Protein AF-X0SFK8-F1 (afdb_monomer)

Secondary structure (DSSP, 8-state):
-PPPPHHHHHHHHHHTT-SPEEHHHHHHTS-GGG--HHHHHHHHHHHHHHHGGGTEEEEEEEETTEEEEEEEE-TT--

Foldseek 3Di:
DDDDDPLRVQLCVVQVVQDWAFPVVSLVSDDPVQNDPVSVVVNLVVVQVVCVLVQKHWDWDQDPNTTTIHIDGHDPND

Organism: NCBI:txid412755

Sequence (78 aa):
MPEYTQTQKAILKVLEDGYAHKRKELMDVLSDDLSSLSCLATMLTRMRKKMRPVGQDIVCELQSRQICYRWVRLLGGE

pLDDT: mean 84.04, std 9.46, range [47.38, 92.5]

Radius of gyration: 12.21 Å; Cα contacts (8 Å, |Δi|>4): 93; chains: 1; bounding box: 31×29×26 Å

Structure (mmCIF, N/CA/C/O backbone):
data_AF-X0SFK8-F1
#
_entry.id   AF-X0SFK8-F1
#
loop_
_atom_site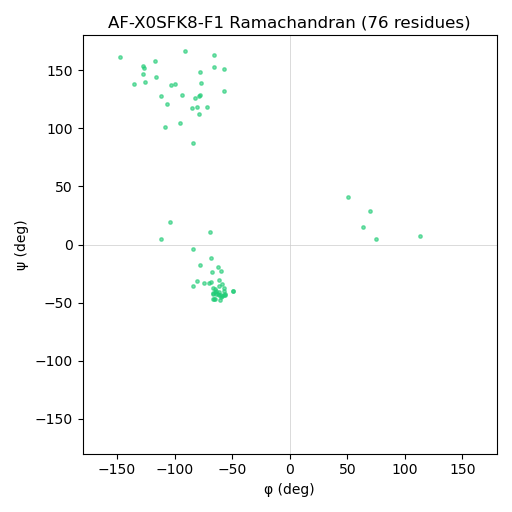.group_PDB
_atom_site.id
_atom_site.type_symbol
_atom_site.label_atom_id
_atom_site.label_alt_id
_atom_site.label_comp_id
_atom_site.label_asym_id
_atom_site.label_entity_id
_atom_site.label_seq_id
_atom_site.pdbx_PDB_ins_code
_atom_site.Cartn_x
_atom_site.Cartn_y
_atom_site.Cartn_z
_atom_site.occupancy
_atom_site.B_iso_or_equiv
_atom_site.auth_seq_id
_atom_site.auth_comp_id
_atom_site.auth_asym_id
_atom_site.auth_atom_id
_atom_site.pdbx_PDB_model_num
ATOM 1 N N . MET A 1 1 ? -7.315 14.179 9.783 1.00 53.59 1 MET A N 1
ATOM 2 C CA . MET A 1 1 ? -6.991 13.156 8.762 1.00 53.59 1 MET A CA 1
ATOM 3 C C . MET A 1 1 ? -5.486 12.931 8.782 1.00 53.59 1 MET A C 1
ATOM 5 O O . MET A 1 1 ? -4.778 13.921 8.908 1.00 53.59 1 MET A O 1
ATOM 9 N N . PRO A 1 2 ? -4.984 11.687 8.732 1.00 62.75 2 PRO A N 1
ATOM 10 C CA . PRO A 1 2 ? -3.545 11.426 8.736 1.00 62.75 2 PRO A CA 1
ATOM 11 C C . PRO A 1 2 ? -2.845 12.151 7.578 1.00 62.75 2 PRO A C 1
ATOM 13 O O . PRO A 1 2 ? -3.289 12.078 6.435 1.00 62.75 2 PRO A O 1
ATOM 16 N N . GLU A 1 3 ? -1.744 12.844 7.868 1.00 73.69 3 GLU A N 1
ATOM 17 C CA . GLU A 1 3 ? -0.952 13.517 6.838 1.00 73.69 3 GLU A CA 1
ATOM 18 C C . GLU A 1 3 ? -0.194 12.479 6.005 1.00 73.69 3 GLU A C 1
ATOM 20 O O . GLU A 1 3 ? 0.617 11.703 6.525 1.00 73.69 3 GLU A O 1
ATOM 25 N N . TYR A 1 4 ? -0.490 12.442 4.708 1.00 78.38 4 TYR A N 1
ATOM 26 C CA . TYR A 1 4 ? 0.167 11.576 3.733 1.00 78.38 4 TYR A CA 1
ATOM 27 C C . TYR A 1 4 ? 1.159 12.382 2.898 1.00 78.38 4 TYR A C 1
ATOM 29 O O . TYR A 1 4 ? 0.839 13.484 2.443 1.00 78.38 4 TYR A O 1
ATOM 37 N N . THR A 1 5 ? 2.341 11.814 2.653 1.00 82.94 5 THR A N 1
ATOM 38 C CA . THR A 1 5 ? 3.294 12.388 1.692 1.00 82.94 5 THR A CA 1
ATOM 39 C C . THR A 1 5 ? 2.729 12.317 0.272 1.00 82.94 5 THR A C 1
ATOM 41 O O . THR A 1 5 ? 1.798 11.556 -0.002 1.00 82.94 5 THR A O 1
ATOM 44 N N . GLN A 1 6 ? 3.289 13.092 -0.659 1.00 83.44 6 GLN A N 1
ATOM 45 C CA . GLN A 1 6 ? 2.803 13.145 -2.043 1.00 83.44 6 GLN A CA 1
ATOM 46 C C . GLN A 1 6 ? 2.790 11.764 -2.718 1.00 83.44 6 GLN A C 1
ATOM 48 O O . GLN A 1 6 ? 1.804 11.394 -3.349 1.00 83.44 6 GLN A O 1
ATOM 53 N N . THR A 1 7 ? 3.815 10.950 -2.469 1.00 84.75 7 THR A N 1
ATOM 54 C CA . THR A 1 7 ? 3.898 9.562 -2.939 1.00 84.75 7 THR A CA 1
ATOM 55 C C . THR A 1 7 ? 2.824 8.659 -2.322 1.00 84.75 7 THR A C 1
ATOM 57 O O . THR A 1 7 ? 2.219 7.846 -3.014 1.00 84.75 7 THR A O 1
ATOM 60 N N . GLN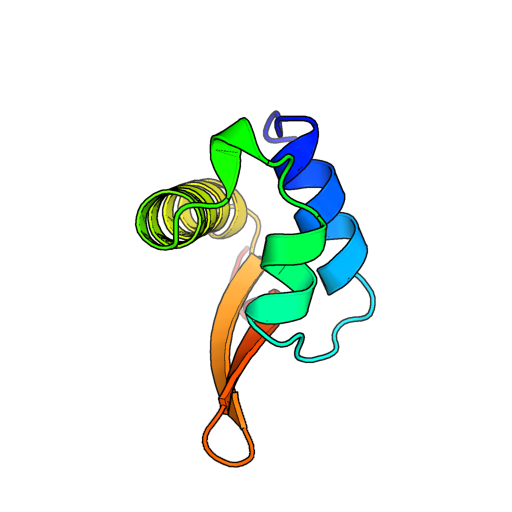 A 1 8 ? 2.532 8.815 -1.025 1.00 84.94 8 GLN A N 1
ATOM 61 C CA . GLN A 1 8 ? 1.480 8.042 -0.349 1.00 84.94 8 GLN A CA 1
ATOM 62 C C . GLN A 1 8 ? 0.091 8.395 -0.888 1.00 84.94 8 GLN A C 1
ATOM 64 O O . GLN A 1 8 ? -0.741 7.506 -1.052 1.00 84.94 8 GLN A O 1
ATOM 69 N N . LYS A 1 9 ? -0.148 9.676 -1.200 1.00 86.75 9 LYS A N 1
ATOM 70 C CA . LYS A 1 9 ? -1.379 10.128 -1.865 1.00 86.75 9 LYS A CA 1
ATOM 71 C C . LYS A 1 9 ? -1.506 9.545 -3.269 1.00 86.75 9 LYS A C 1
ATOM 73 O O . LYS A 1 9 ? -2.597 9.149 -3.655 1.00 86.75 9 LYS A O 1
ATOM 78 N N . ALA A 1 10 ? -0.405 9.465 -4.010 1.00 87.81 10 ALA A N 1
ATOM 79 C CA . ALA A 1 10 ? -0.408 8.894 -5.349 1.00 87.81 10 ALA A CA 1
ATOM 80 C C . ALA A 1 10 ? -0.713 7.383 -5.325 1.00 87.81 10 ALA A C 1
ATOM 82 O O . ALA A 1 10 ? -1.563 6.927 -6.081 1.00 87.81 10 ALA A O 1
ATOM 83 N N . ILE A 1 11 ? -0.126 6.630 -4.386 1.00 87.81 11 ILE A N 1
ATOM 84 C CA . ILE A 1 11 ? -0.475 5.216 -4.151 1.00 87.81 11 ILE A CA 1
ATOM 85 C C . ILE A 1 11 ? -1.949 5.059 -3.774 1.00 87.81 11 ILE A C 1
ATOM 87 O O . ILE A 1 11 ? -2.627 4.183 -4.298 1.00 87.81 11 ILE A O 1
ATOM 91 N N . LEU A 1 12 ? -2.450 5.905 -2.872 1.00 87.56 12 LEU A N 1
ATOM 92 C CA . LEU A 1 12 ? -3.858 5.883 -2.482 1.00 87.56 12 LEU A CA 1
ATOM 93 C C . LEU A 1 12 ? -4.783 6.121 -3.667 1.00 87.56 12 LEU A C 1
ATOM 95 O O . LEU A 1 12 ? -5.751 5.393 -3.814 1.00 87.56 12 L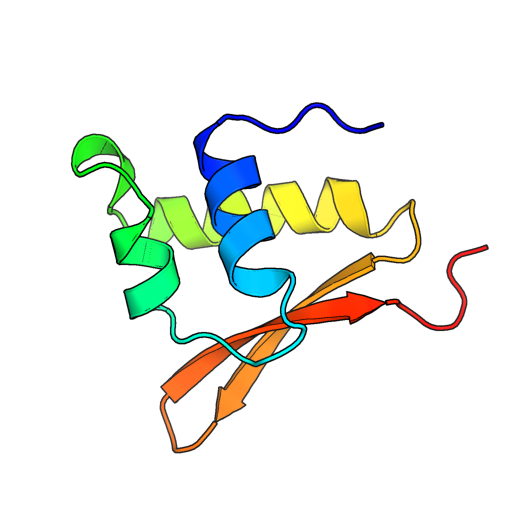EU A O 1
ATOM 99 N N . LYS A 1 13 ? -4.443 7.085 -4.524 1.00 88.69 13 LYS A N 1
ATOM 100 C CA . LYS A 1 13 ? -5.195 7.395 -5.738 1.00 88.69 13 LYS A CA 1
ATOM 1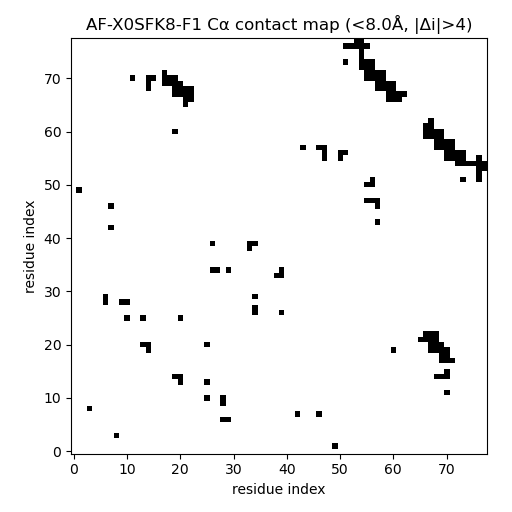01 C C . LYS A 1 13 ? -5.237 6.215 -6.712 1.00 88.69 13 LYS A C 1
ATOM 103 O O . LYS A 1 13 ? -6.252 6.014 -7.363 1.00 88.69 13 LYS A O 1
ATOM 108 N N . VAL A 1 14 ? -4.157 5.436 -6.802 1.00 89.56 14 VAL A N 1
ATOM 109 C CA . VAL A 1 14 ? -4.130 4.205 -7.611 1.00 89.56 1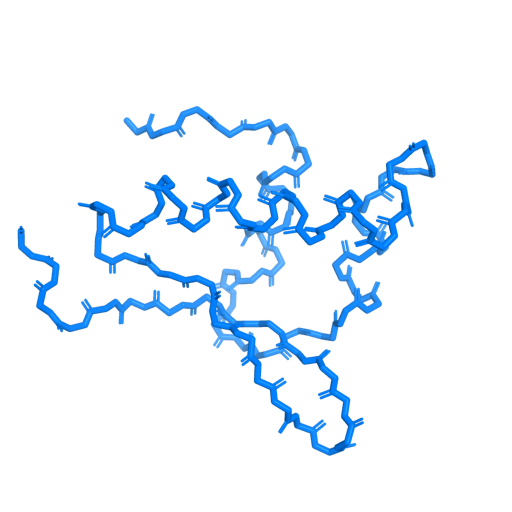4 VAL A CA 1
ATOM 110 C C . VAL A 1 14 ? -5.058 3.147 -7.028 1.00 89.56 14 VAL A C 1
ATOM 112 O O . VAL A 1 14 ? -5.779 2.516 -7.778 1.00 89.56 14 VAL A O 1
ATOM 115 N N . LEU A 1 15 ? -5.069 2.984 -5.703 1.00 89.00 15 LEU A N 1
ATOM 116 C CA . LEU A 1 15 ? -5.876 1.973 -5.010 1.00 89.00 15 LEU A CA 1
ATOM 117 C C . LEU A 1 15 ? -7.331 2.408 -4.728 1.00 89.00 15 LEU A C 1
ATOM 119 O O . LEU A 1 15 ? -8.094 1.631 -4.153 1.00 89.00 15 LEU A O 1
ATOM 123 N N . GLU A 1 16 ? -7.702 3.650 -5.049 1.00 88.06 16 GLU A N 1
ATOM 124 C CA . GLU A 1 16 ? -9.017 4.248 -4.754 1.00 88.06 16 GLU A CA 1
ATOM 125 C C . GLU A 1 16 ? -10.153 3.593 -5.547 1.00 88.06 16 GLU A C 1
ATOM 127 O O . GLU A 1 16 ? -11.303 3.590 -5.115 1.00 88.06 16 GLU A O 1
ATOM 132 N N . ASP A 1 17 ? -9.824 2.974 -6.677 1.00 86.56 17 ASP A N 1
ATOM 133 C CA . ASP A 1 17 ? -10.749 2.215 -7.515 1.00 86.56 17 ASP A CA 1
ATOM 134 C C . ASP A 1 17 ? -11.245 0.914 -6.853 1.00 86.56 17 ASP A C 1
ATOM 136 O O . ASP A 1 17 ? -12.186 0.289 -7.343 1.00 86.56 17 ASP A O 1
ATOM 140 N N . GLY A 1 18 ? -10.634 0.500 -5.738 1.00 82.69 18 GLY A N 1
ATOM 141 C CA . GLY A 1 18 ? -11.022 -0.684 -4.973 1.00 82.69 18 GLY A CA 1
ATOM 142 C C . GLY A 1 18 ? -10.613 -2.011 -5.620 1.00 82.69 18 GLY A C 1
ATOM 143 O O . GLY A 1 18 ? -10.938 -3.076 -5.081 1.00 82.69 18 GLY A O 1
ATOM 144 N N . TYR A 1 19 ? -9.880 -1.978 -6.736 1.00 87.56 19 TYR A N 1
ATOM 145 C CA . TYR A 1 19 ? -9.353 -3.174 -7.388 1.00 87.56 19 TYR A CA 1
ATOM 146 C C . TYR A 1 19 ? -7.954 -3.524 -6.872 1.00 87.56 19 TYR A C 1
ATOM 148 O O . TYR A 1 19 ? -7.300 -2.777 -6.141 1.00 87.56 19 TYR A O 1
ATOM 156 N N . ALA A 1 20 ? -7.510 -4.737 -7.197 1.00 89.75 20 ALA A N 1
ATOM 157 C CA . ALA A 1 20 ? -6.189 -5.211 -6.823 1.00 89.75 20 ALA A CA 1
ATOM 158 C C . ALA A 1 20 ? -5.152 -4.755 -7.858 1.00 89.75 20 ALA A C 1
ATOM 160 O O . ALA A 1 20 ? -5.181 -5.180 -9.012 1.00 89.75 20 ALA A O 1
ATOM 161 N N . HIS A 1 21 ? -4.195 -3.942 -7.420 1.00 91.94 21 HIS A N 1
ATOM 162 C CA . HIS A 1 21 ? -3.127 -3.411 -8.263 1.00 91.94 21 HIS A CA 1
ATOM 163 C C . HIS A 1 21 ? -1.838 -4.181 -8.083 1.00 91.94 21 HIS A C 1
ATOM 165 O O . HIS A 1 21 ? -1.434 -4.512 -6.965 1.00 91.94 21 HIS A O 1
ATOM 171 N N . LYS A 1 22 ? -1.150 -4.450 -9.190 1.00 90.00 22 LYS A N 1
ATOM 172 C CA . LYS A 1 22 ? 0.131 -5.156 -9.150 1.00 90.00 22 LYS A CA 1
ATOM 173 C C . LYS A 1 22 ? 1.169 -4.300 -8.447 1.00 90.00 22 LYS A C 1
ATOM 175 O O . LYS A 1 22 ? 1.171 -3.075 -8.543 1.00 90.00 22 LYS A O 1
ATOM 180 N N . ARG A 1 23 ? 2.151 -4.966 -7.842 1.00 86.19 23 ARG A N 1
ATOM 181 C CA . ARG A 1 23 ? 3.335 -4.287 -7.300 1.00 86.19 23 ARG A CA 1
ATOM 182 C C . ARG A 1 23 ? 3.978 -3.318 -8.302 1.00 86.19 23 ARG A C 1
ATOM 184 O O . ARG A 1 23 ? 4.400 -2.248 -7.893 1.00 86.19 23 ARG A O 1
ATOM 191 N N . LYS A 1 24 ? 4.045 -3.690 -9.585 1.00 84.88 24 LYS A N 1
ATOM 192 C CA . LYS A 1 24 ? 4.659 -2.862 -10.632 1.00 84.88 24 LYS A CA 1
ATOM 193 C C . LYS A 1 24 ? 3.939 -1.521 -10.817 1.00 84.88 24 LYS A C 1
ATOM 195 O O . LYS A 1 24 ? 4.617 -0.510 -10.878 1.00 84.88 24 LYS A O 1
ATOM 200 N N . GLU A 1 25 ? 2.607 -1.509 -10.805 1.00 86.94 25 GLU A N 1
ATOM 201 C CA . GLU A 1 25 ? 1.803 -0.279 -10.921 1.00 86.94 25 GLU A CA 1
ATOM 202 C C . GLU A 1 25 ? 2.090 0.677 -9.759 1.00 86.94 25 GLU A C 1
ATOM 204 O O . GLU A 1 25 ? 2.270 1.873 -9.937 1.00 86.94 25 GLU A O 1
ATOM 209 N N . LEU A 1 26 ? 2.217 0.131 -8.547 1.00 85.56 26 LEU A N 1
ATOM 210 C CA . LEU A 1 26 ? 2.558 0.918 -7.361 1.00 85.56 26 LEU A CA 1
ATOM 211 C C . LEU A 1 26 ? 3.988 1.451 -7.403 1.00 85.56 26 LEU A C 1
ATOM 213 O O . LEU A 1 26 ? 4.250 2.505 -6.835 1.00 85.56 26 LEU A O 1
ATOM 217 N N . MET A 1 27 ? 4.906 0.710 -8.028 1.00 84.31 27 MET A N 1
ATOM 218 C CA . MET A 1 27 ? 6.291 1.140 -8.213 1.00 84.31 27 MET A CA 1
ATOM 219 C C . MET A 1 27 ? 6.428 2.208 -9.293 1.00 84.31 27 MET A C 1
ATOM 221 O O . MET A 1 27 ? 7.264 3.081 -9.126 1.00 84.31 27 MET A O 1
ATOM 225 N N . ASP A 1 28 ? 5.605 2.177 -10.341 1.00 84.56 28 ASP A N 1
ATOM 226 C CA . ASP A 1 28 ? 5.586 3.195 -11.404 1.00 84.56 28 ASP A CA 1
ATOM 227 C C . ASP A 1 28 ? 5.235 4.592 -10.857 1.00 84.56 28 ASP A C 1
ATOM 229 O O . ASP A 1 28 ? 5.729 5.620 -11.304 1.00 84.56 28 ASP A O 1
ATOM 233 N N . VAL A 1 29 ? 4.430 4.613 -9.795 1.00 82.94 29 VAL A N 1
ATOM 234 C CA . VAL A 1 29 ? 4.019 5.826 -9.078 1.00 82.94 29 VAL A CA 1
ATOM 235 C C . VAL A 1 29 ? 5.116 6.348 -8.136 1.00 82.94 29 VAL A C 1
ATOM 237 O O . VAL A 1 29 ? 5.072 7.501 -7.691 1.00 82.94 29 VAL A O 1
ATOM 240 N N . LEU A 1 30 ? 6.104 5.515 -7.794 1.00 79.38 30 LEU A N 1
ATOM 241 C CA . LEU A 1 30 ? 7.279 5.946 -7.043 1.00 79.38 30 LEU A CA 1
ATOM 242 C C . LEU A 1 30 ? 8.225 6.668 -8.003 1.00 79.38 30 LEU A C 1
ATOM 244 O O . LEU A 1 30 ? 8.609 6.122 -9.029 1.00 79.38 30 LEU A O 1
ATOM 248 N N . SER A 1 31 ? 8.658 7.874 -7.643 1.00 70.12 31 SER A N 1
ATOM 249 C CA . SER A 1 31 ? 9.791 8.505 -8.326 1.00 70.12 31 SER A CA 1
ATOM 250 C C . SER A 1 31 ? 11.028 7.600 -8.254 1.00 70.12 31 SER A C 1
ATOM 252 O O . SER A 1 31 ? 11.184 6.855 -7.283 1.00 70.12 31 SER A O 1
ATOM 254 N N . ASP A 1 32 ? 11.905 7.690 -9.257 1.00 67.81 32 ASP A N 1
ATOM 255 C CA . ASP A 1 32 ? 13.077 6.817 -9.446 1.00 67.81 32 ASP A CA 1
ATOM 256 C C . ASP A 1 32 ? 13.932 6.671 -8.165 1.00 67.81 32 ASP A C 1
ATOM 258 O O . ASP A 1 32 ? 14.281 5.558 -7.772 1.00 67.81 32 ASP A O 1
ATOM 262 N N . ASP A 1 33 ? 14.113 7.762 -7.409 1.00 64.75 33 ASP A N 1
ATOM 263 C CA . ASP A 1 33 ? 14.802 7.808 -6.105 1.00 64.75 33 ASP A CA 1
ATOM 264 C C . ASP A 1 33 ? 14.196 6.922 -4.995 1.00 64.75 33 ASP A C 1
ATOM 266 O O . ASP A 1 33 ? 14.871 6.555 -4.032 1.00 64.75 33 ASP A O 1
ATOM 270 N N . LEU A 1 34 ? 12.911 6.569 -5.088 1.00 66.56 34 LEU A N 1
ATOM 271 C CA . LEU A 1 34 ? 12.179 5.777 -4.090 1.00 66.56 34 LEU A CA 1
ATOM 272 C C . LEU A 1 34 ? 11.801 4.379 -4.593 1.00 66.56 34 LEU A C 1
ATOM 274 O O . LEU A 1 34 ? 11.152 3.629 -3.859 1.00 66.56 34 LEU A O 1
ATOM 278 N N . SER A 1 35 ? 12.235 4.005 -5.797 1.00 67.56 35 SER A N 1
ATOM 279 C CA . SER A 1 35 ? 11.840 2.793 -6.531 1.00 67.56 35 S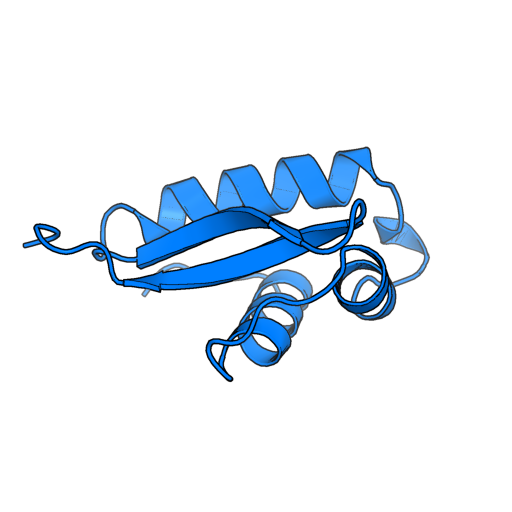ER A CA 1
ATOM 280 C C . SER A 1 35 ? 12.334 1.463 -5.929 1.00 67.56 35 SER A C 1
ATOM 282 O O . SER A 1 35 ? 12.187 0.401 -6.532 1.00 67.56 35 SER A O 1
ATOM 284 N N . SER A 1 3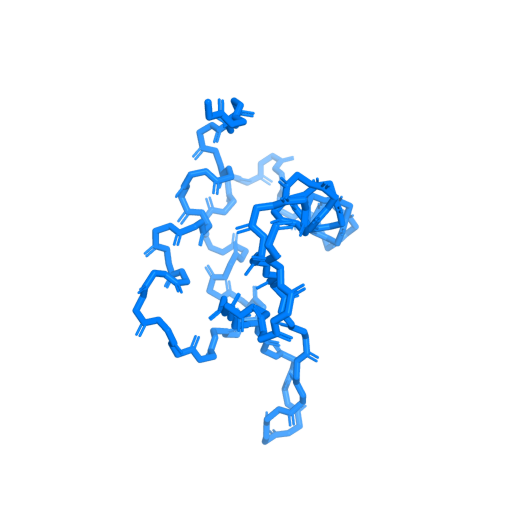6 ? 12.876 1.457 -4.709 1.00 78.19 36 SER A N 1
ATOM 285 C CA . SER A 1 36 ? 13.308 0.219 -4.058 1.00 78.19 36 SER A CA 1
ATOM 286 C C . SER A 1 36 ? 12.137 -0.589 -3.482 1.00 78.19 36 SER A C 1
ATOM 288 O O . SER A 1 36 ? 11.230 -0.065 -2.827 1.00 78.19 36 SER A O 1
ATOM 290 N N . LEU A 1 37 ? 12.192 -1.914 -3.647 1.00 75.00 37 LEU A N 1
ATOM 291 C CA . LEU A 1 37 ? 11.194 -2.853 -3.117 1.00 75.00 37 LEU A CA 1
ATOM 292 C C . LEU A 1 37 ? 11.032 -2.745 -1.592 1.00 75.00 37 LEU A C 1
ATOM 294 O O . LEU A 1 37 ? 9.919 -2.847 -1.067 1.00 75.00 37 LEU A O 1
ATOM 298 N N . SER A 1 38 ? 12.134 -2.521 -0.875 1.00 79.62 38 SER A N 1
ATOM 299 C CA . SER A 1 38 ? 12.132 -2.342 0.579 1.00 79.62 38 SER A CA 1
ATOM 300 C C . SER A 1 38 ? 11.486 -1.016 0.997 1.00 79.62 38 SER A C 1
ATOM 302 O O . SER A 1 38 ? 10.793 -0.970 2.021 1.00 79.62 38 SER A O 1
ATOM 304 N N . CYS A 1 39 ? 11.627 0.035 0.183 1.00 83.06 39 CYS A N 1
ATOM 305 C CA . CYS A 1 39 ? 10.951 1.316 0.385 1.00 83.06 39 CYS A CA 1
ATOM 306 C C . CYS A 1 39 ? 9.434 1.163 0.252 1.00 83.06 39 CYS A C 1
ATOM 308 O O . CYS A 1 39 ? 8.705 1.596 1.148 1.00 83.06 39 CYS A O 1
ATOM 310 N N . LEU A 1 40 ? 8.953 0.472 -0.790 1.00 83.94 40 LEU A N 1
ATOM 311 C CA . LEU A 1 40 ? 7.521 0.218 -0.975 1.00 83.94 40 LEU A CA 1
ATOM 312 C C . LEU A 1 40 ? 6.930 -0.578 0.199 1.00 83.94 40 LEU A C 1
ATOM 314 O O . LEU A 1 40 ? 5.914 -0.179 0.766 1.00 83.94 40 LEU A O 1
ATOM 318 N N . ALA A 1 41 ? 7.580 -1.668 0.618 1.00 85.75 41 ALA A N 1
ATOM 319 C CA . ALA A 1 41 ? 7.105 -2.487 1.737 1.00 85.75 41 ALA A CA 1
ATOM 320 C C . ALA A 1 41 ? 7.047 -1.700 3.061 1.00 85.75 41 ALA A C 1
ATOM 322 O O . ALA A 1 41 ? 6.059 -1.772 3.803 1.00 85.75 41 ALA A O 1
ATOM 323 N N . THR A 1 42 ? 8.082 -0.902 3.340 1.00 88.31 42 THR A N 1
ATOM 324 C CA . THR A 1 42 ? 8.139 -0.029 4.521 1.00 88.31 42 THR A CA 1
ATOM 325 C C . THR A 1 42 ? 7.050 1.038 4.469 1.00 88.31 42 THR A C 1
ATOM 327 O O . THR A 1 42 ? 6.376 1.296 5.470 1.00 88.31 42 THR A O 1
ATOM 330 N N . MET A 1 43 ? 6.837 1.643 3.301 1.00 87.44 43 MET A N 1
ATOM 331 C CA . MET A 1 43 ? 5.835 2.684 3.118 1.00 87.44 43 MET A CA 1
ATOM 332 C C . MET A 1 43 ? 4.417 2.142 3.277 1.00 87.44 43 MET A C 1
ATOM 334 O O . MET A 1 43 ? 3.652 2.706 4.056 1.00 87.44 43 MET A O 1
ATOM 338 N N . LEU A 1 44 ? 4.096 1.013 2.641 1.00 88.94 44 LEU A N 1
ATOM 339 C CA . LEU A 1 44 ? 2.811 0.339 2.819 1.00 88.94 44 LEU A CA 1
ATOM 340 C C . LEU A 1 44 ? 2.578 -0.001 4.293 1.00 88.94 44 LEU A C 1
ATOM 342 O O . LEU A 1 44 ? 1.517 0.297 4.827 1.00 88.94 44 LEU A O 1
ATOM 346 N N . THR A 1 45 ? 3.588 -0.516 4.998 1.00 91.06 45 THR A N 1
ATOM 347 C CA . THR A 1 45 ? 3.489 -0.793 6.442 1.00 91.06 45 THR A CA 1
ATOM 348 C C . THR A 1 45 ? 3.152 0.464 7.252 1.00 91.06 45 THR A C 1
ATOM 350 O O . THR A 1 45 ? 2.284 0.426 8.126 1.00 91.06 45 THR A O 1
ATOM 353 N N . ARG A 1 46 ? 3.798 1.599 6.958 1.00 90.00 46 ARG A N 1
ATOM 354 C CA . ARG A 1 46 ? 3.498 2.888 7.606 1.00 90.00 46 ARG A CA 1
ATOM 355 C C . ARG A 1 46 ? 2.089 3.388 7.270 1.00 90.00 46 ARG A C 1
ATOM 357 O O . ARG A 1 46 ? 1.418 3.911 8.154 1.00 90.00 46 ARG A O 1
ATOM 364 N N . MET A 1 47 ? 1.631 3.206 6.032 1.00 90.12 47 MET A N 1
ATOM 365 C CA . MET A 1 47 ? 0.275 3.573 5.608 1.00 90.12 47 MET A CA 1
ATOM 366 C C . MET A 1 47 ? -0.783 2.729 6.322 1.00 90.12 47 MET A C 1
ATOM 368 O O . MET A 1 47 ? -1.698 3.295 6.910 1.00 90.12 47 MET A O 1
ATOM 372 N N . ARG A 1 48 ? -0.608 1.404 6.394 1.00 91.31 48 ARG A N 1
ATOM 373 C CA . ARG A 1 48 ? -1.509 0.510 7.142 1.00 91.31 48 ARG A CA 1
ATOM 374 C C . ARG A 1 48 ? -1.646 0.920 8.605 1.00 91.31 48 ARG A C 1
ATOM 376 O O . ARG A 1 48 ? -2.753 0.969 9.126 1.00 91.31 48 ARG A O 1
ATOM 383 N N . LYS A 1 49 ? -0.537 1.284 9.265 1.00 90.44 49 LYS A N 1
ATOM 384 C CA . LYS A 1 49 ? -0.567 1.795 10.649 1.00 90.44 49 LYS A CA 1
ATOM 385 C C . LYS A 1 49 ? -1.431 3.054 10.803 1.00 90.44 49 LYS A C 1
ATOM 387 O O . LYS A 1 49 ? -2.047 3.220 11.847 1.00 90.44 49 LYS A O 1
ATOM 392 N N . LYS A 1 50 ? -1.482 3.921 9.786 1.00 89.19 50 LYS A N 1
ATOM 393 C CA . LYS A 1 50 ? -2.327 5.129 9.772 1.00 89.19 50 LYS A CA 1
ATOM 394 C C . LYS A 1 50 ? -3.787 4.838 9.403 1.00 89.19 50 LYS A C 1
ATOM 396 O O . LYS A 1 50 ? -4.671 5.537 9.880 1.00 89.19 50 LYS A O 1
ATOM 401 N N . MET A 1 51 ? -4.029 3.834 8.562 1.00 89.31 51 MET A N 1
ATOM 402 C CA . MET A 1 51 ? -5.355 3.493 8.028 1.00 89.31 51 MET A CA 1
ATOM 403 C C . MET A 1 51 ? -6.175 2.602 8.958 1.00 89.31 51 MET A C 1
ATOM 405 O O . MET A 1 51 ? -7.387 2.774 9.068 1.00 89.31 51 MET A O 1
ATOM 409 N N . ARG A 1 52 ? -5.524 1.678 9.671 1.00 88.69 52 ARG A N 1
ATOM 410 C CA . ARG A 1 52 ? -6.215 0.738 10.563 1.00 88.69 52 ARG A CA 1
ATOM 411 C C . ARG A 1 52 ? -7.076 1.421 11.631 1.00 88.69 52 ARG A C 1
ATOM 413 O O . ARG A 1 52 ? -8.213 0.990 11.787 1.00 88.69 52 ARG A O 1
ATOM 420 N N . 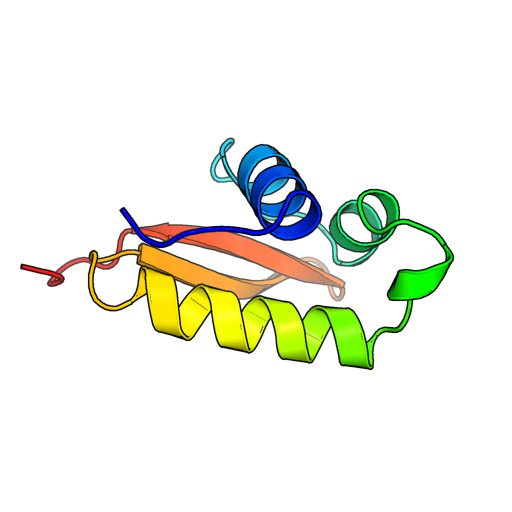PRO A 1 53 ? -6.617 2.497 12.304 1.00 88.25 53 PRO A N 1
ATOM 421 C CA . PRO A 1 53 ? -7.441 3.226 13.270 1.00 88.25 53 PRO A CA 1
ATOM 422 C C . PRO A 1 53 ? -8.695 3.882 12.681 1.00 88.25 53 PRO A C 1
ATOM 424 O O . PRO A 1 53 ? -9.595 4.219 13.432 1.00 88.25 53 PRO A O 1
ATOM 427 N N . VAL A 1 54 ? -8.760 4.091 11.360 1.00 86.44 54 VAL A N 1
ATOM 428 C CA . VAL A 1 54 ? -9.936 4.664 10.676 1.00 86.44 54 VAL A CA 1
ATOM 429 C C . VAL A 1 54 ? -10.751 3.598 9.933 1.00 86.44 54 VAL A C 1
ATOM 431 O O . VAL A 1 54 ? -11.496 3.909 9.005 1.00 86.44 54 VAL A O 1
ATOM 434 N N . GLY A 1 55 ? -10.576 2.323 10.299 1.00 89.25 55 GLY A N 1
ATOM 435 C CA . GLY A 1 55 ? -11.313 1.207 9.709 1.00 89.25 55 GLY A CA 1
ATOM 436 C C . GLY A 1 55 ? -10.929 0.910 8.259 1.00 89.25 55 GLY A C 1
ATOM 437 O O . GLY A 1 55 ? -11.760 0.441 7.486 1.00 89.25 55 GLY A O 1
ATOM 438 N N . GLN A 1 56 ? -9.689 1.190 7.854 1.00 91.62 56 GLN A N 1
ATOM 439 C CA . GLN A 1 56 ? -9.183 0.924 6.505 1.00 91.62 56 GLN A CA 1
ATOM 440 C C . GLN A 1 56 ? -7.887 0.107 6.555 1.00 91.62 56 GLN A C 1
ATOM 442 O O . GLN A 1 56 ? -7.112 0.202 7.504 1.00 91.62 56 GLN A O 1
ATOM 447 N N . ASP A 1 57 ? -7.611 -0.687 5.526 1.00 91.69 57 ASP A N 1
ATOM 448 C CA . ASP A 1 57 ? -6.321 -1.369 5.386 1.00 91.69 57 ASP A CA 1
ATOM 449 C C . ASP A 1 57 ? -5.933 -1.521 3.911 1.00 91.69 57 ASP A C 1
ATOM 451 O O . ASP A 1 57 ? -6.772 -1.447 3.014 1.00 91.69 57 ASP A O 1
ATOM 455 N N . ILE A 1 58 ? -4.646 -1.759 3.663 1.00 91.31 58 ILE A N 1
ATOM 456 C CA . ILE A 1 58 ? -4.140 -2.144 2.342 1.00 91.31 58 ILE A CA 1
ATOM 457 C C . ILE A 1 58 ? -3.737 -3.608 2.417 1.00 91.31 58 ILE A C 1
ATOM 459 O O . ILE A 1 58 ? -2.658 -3.940 2.921 1.00 91.31 58 ILE A O 1
ATOM 463 N N . VAL A 1 59 ? -4.581 -4.495 1.908 1.00 91.06 59 VAL A N 1
ATOM 464 C CA . VAL A 1 59 ? -4.295 -5.930 1.904 1.00 91.06 59 VAL A CA 1
ATOM 465 C C . VAL A 1 59 ? -3.311 -6.277 0.799 1.00 91.06 59 VAL A C 1
ATOM 467 O O . VAL A 1 59 ? -3.243 -5.619 -0.235 1.00 91.06 59 VAL A O 1
ATOM 470 N N . CYS A 1 60 ? -2.502 -7.297 1.061 1.00 91.06 60 CYS A N 1
ATOM 471 C CA . CYS A 1 60 ? -1.617 -7.908 0.084 1.00 91.06 60 CYS A CA 1
ATOM 472 C C . CYS A 1 60 ? -2.228 -9.256 -0.284 1.00 91.06 60 CYS A C 1
ATOM 474 O O . CYS A 1 60 ? -2.418 -10.093 0.596 1.00 91.06 60 CYS A O 1
ATOM 476 N N . GLU A 1 61 ? -2.525 -9.460 -1.558 1.00 90.56 61 GLU A N 1
ATOM 477 C CA . GLU A 1 61 ? -3.170 -10.667 -2.062 1.00 90.56 61 GLU A CA 1
ATOM 478 C C . GLU A 1 61 ? -2.374 -11.269 -3.220 1.00 90.56 61 GLU A C 1
ATOM 480 O O . GLU A 1 61 ? -1.711 -10.564 -3.982 1.00 90.56 61 GLU A O 1
ATOM 485 N N . LEU A 1 62 ? -2.398 -12.597 -3.320 1.00 90.81 62 LEU A N 1
ATOM 486 C CA . LEU A 1 62 ? -1.768 -13.325 -4.414 1.00 90.81 62 LEU A CA 1
ATOM 487 C C . LEU A 1 62 ? -2.831 -13.605 -5.479 1.00 90.81 62 LEU A C 1
ATOM 489 O O . LEU A 1 62 ? -3.657 -14.497 -5.304 1.00 90.81 62 LEU A O 1
ATOM 493 N N . GLN A 1 63 ? -2.7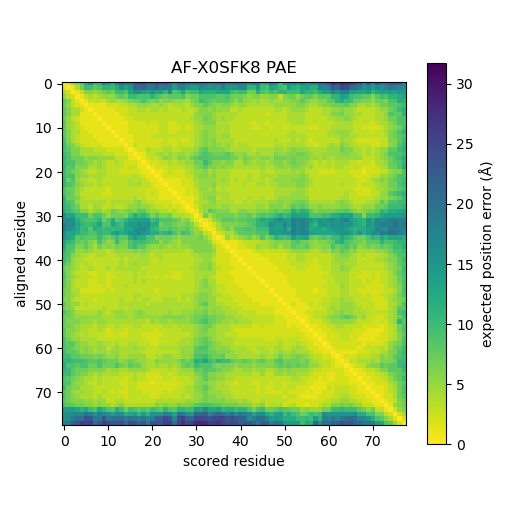97 -12.868 -6.587 1.00 89.50 63 GLN A N 1
ATOM 494 C CA . GLN A 1 63 ? -3.669 -13.097 -7.740 1.00 89.50 63 GLN A CA 1
ATOM 495 C C . GLN A 1 63 ? -2.846 -13.596 -8.923 1.00 89.50 63 GLN A C 1
ATOM 497 O O . GLN A 1 63 ? -1.851 -12.979 -9.291 1.00 89.50 63 GLN A O 1
ATOM 502 N N . SER A 1 64 ? -3.240 -14.715 -9.536 1.00 88.81 64 SER A N 1
ATOM 503 C CA . SER A 1 64 ? -2.577 -15.248 -10.740 1.00 88.81 64 SER A CA 1
ATOM 504 C C . SER A 1 64 ? -1.048 -15.368 -10.603 1.00 88.81 64 SER A C 1
ATOM 506 O O . SER A 1 64 ? -0.302 -15.043 -11.524 1.00 88.81 64 SER A O 1
ATOM 508 N N . ARG A 1 65 ? -0.575 -15.825 -9.431 1.00 88.62 65 ARG A N 1
ATOM 509 C CA . ARG A 1 65 ? 0.855 -15.929 -9.054 1.00 88.62 65 ARG A CA 1
ATOM 510 C C . ARG A 1 65 ? 1.603 -14.587 -8.967 1.00 88.62 65 ARG A C 1
ATOM 512 O O . ARG A 1 65 ? 2.830 -14.574 -8.920 1.00 88.62 65 ARG A O 1
ATOM 519 N N . GLN A 1 66 ? 0.889 -13.466 -8.919 1.00 88.44 66 GLN A N 1
ATOM 520 C CA . GLN A 1 66 ? 1.442 -12.125 -8.757 1.00 88.44 66 GLN A CA 1
ATOM 521 C C . GLN A 1 66 ? 0.964 -11.498 -7.449 1.00 88.44 66 GLN A C 1
ATOM 523 O O . GLN A 1 66 ? -0.165 -11.708 -7.010 1.00 88.44 66 GLN A O 1
ATOM 528 N N . ILE A 1 67 ? 1.851 -10.733 -6.815 1.00 89.50 67 ILE A N 1
ATOM 529 C CA . ILE A 1 67 ? 1.515 -9.979 -5.609 1.00 89.50 67 ILE A CA 1
ATOM 530 C C . ILE A 1 67 ? 0.791 -8.701 -6.027 1.00 89.50 67 ILE A C 1
ATOM 532 O O . ILE A 1 67 ? 1.373 -7.841 -6.703 1.00 89.50 67 ILE A O 1
ATOM 536 N N . CYS A 1 68 ? -0.451 -8.583 -5.576 1.00 91.75 68 CYS A N 1
ATOM 537 C CA . CYS A 1 68 ? -1.296 -7.419 -5.759 1.00 91.75 68 CYS A CA 1
ATOM 538 C C . CYS A 1 68 ? -1.648 -6.794 -4.406 1.00 91.75 68 CYS A C 1
ATOM 540 O O . CYS A 1 68 ? -1.590 -7.443 -3.358 1.00 91.75 68 CYS A O 1
ATOM 542 N N . TYR A 1 69 ? -2.009 -5.519 -4.432 1.00 92.38 69 TYR A N 1
ATOM 543 C CA . TYR A 1 69 ? -2.430 -4.769 -3.262 1.00 92.38 69 TYR A CA 1
ATOM 544 C C . TYR A 1 69 ? -3.783 -4.137 -3.527 1.00 92.38 69 TYR A C 1
ATOM 546 O O . TYR A 1 69 ? -4.024 -3.632 -4.619 1.00 92.38 69 TYR A O 1
ATOM 554 N N . ARG A 1 70 ? -4.650 -4.158 -2.520 1.00 92.25 70 ARG A N 1
ATOM 555 C CA . ARG A 1 70 ? -5.999 -3.606 -2.613 1.00 92.25 70 ARG A CA 1
ATOM 556 C C . ARG A 1 70 ? -6.315 -2.798 -1.370 1.00 92.25 70 ARG A C 1
ATOM 558 O O . ARG A 1 70 ? -5.994 -3.220 -0.257 1.00 92.25 70 ARG A O 1
ATOM 565 N N . TRP A 1 71 ? -6.951 -1.651 -1.560 1.00 92.50 71 TRP A N 1
ATOM 566 C CA . TRP A 1 71 ? -7.499 -0.876 -0.457 1.00 92.50 71 TRP A CA 1
ATOM 567 C C . TRP A 1 71 ? -8.858 -1.446 -0.061 1.00 92.50 71 TRP A C 1
ATOM 569 O O . TRP A 1 71 ? -9.744 -1.630 -0.892 1.00 92.50 71 TRP A O 1
ATOM 579 N N . VAL A 1 72 ? -9.003 -1.770 1.220 1.00 90.50 72 VAL A N 1
ATOM 580 C CA . VAL A 1 72 ? -10.230 -2.318 1.791 1.00 90.50 72 VAL A CA 1
ATOM 581 C C . VAL A 1 72 ? -10.674 -1.516 3.005 1.00 90.50 72 VAL A C 1
ATOM 583 O O . VAL A 1 72 ? -9.865 -0.920 3.723 1.00 90.50 72 VAL A O 1
ATOM 586 N N . ARG A 1 73 ? -11.980 -1.552 3.262 1.00 90.44 73 ARG A N 1
ATOM 587 C CA . ARG A 1 73 ? -12.575 -1.106 4.519 1.00 90.44 73 ARG A CA 1
ATOM 588 C C . ARG A 1 73 ? -12.723 -2.309 5.449 1.00 90.44 73 ARG A C 1
ATOM 590 O O . ARG A 1 73 ? -13.259 -3.337 5.045 1.00 90.44 73 ARG A O 1
ATOM 597 N N . LEU A 1 74 ? -12.234 -2.185 6.676 1.00 87.06 74 LEU A N 1
ATOM 598 C CA . LEU A 1 74 ? -12.368 -3.203 7.711 1.00 87.06 74 LEU A CA 1
ATOM 599 C C . LEU A 1 74 ? -13.774 -3.123 8.318 1.00 87.06 74 LEU A C 1
ATOM 601 O O . LEU A 1 74 ? -14.216 -2.057 8.746 1.00 87.06 74 LEU A O 1
ATOM 605 N N . LEU A 1 75 ? -14.474 -4.255 8.355 1.00 78.25 75 LEU A N 1
ATOM 606 C CA . LEU A 1 75 ? -15.755 -4.388 9.045 1.00 78.25 75 LEU A CA 1
ATOM 607 C C . LEU A 1 75 ? -15.459 -4.546 10.545 1.00 78.25 75 LEU A C 1
ATOM 609 O O . LEU A 1 75 ? -14.848 -5.537 10.938 1.00 78.25 75 LEU A O 1
ATOM 613 N N . GLY A 1 76 ? -15.819 -3.547 11.355 1.00 67.38 76 GLY A N 1
ATOM 614 C CA . GLY A 1 76 ? -15.534 -3.497 12.800 1.00 67.38 76 GLY A CA 1
ATOM 615 C C . GLY A 1 76 ? -14.549 -2.406 13.243 1.00 67.38 76 GLY A C 1
ATOM 616 O O . GLY A 1 76 ? -14.140 -2.398 14.399 1.00 67.38 76 GLY A O 1
ATOM 617 N N . GLY A 1 77 ? -14.139 -1.504 12.343 1.00 57.88 77 GLY A N 1
ATOM 618 C CA . GLY A 1 77 ? -13.483 -0.253 12.731 1.00 57.88 77 GLY A CA 1
ATOM 619 C C . GLY A 1 77 ? -14.530 0.801 13.082 1.00 57.88 77 GLY A C 1
ATOM 620 O O . GLY A 1 77 ? -14.960 1.530 12.188 1.00 57.88 77 GLY A O 1
ATOM 621 N N . GLU A 1 78 ? -14.959 0.817 14.343 1.00 47.38 78 GLU A N 1
ATOM 622 C CA . GLU A 1 78 ? -15.743 1.894 14.969 1.00 47.38 78 GLU A CA 1
ATOM 623 C C . GLU A 1 78 ? -14.831 2.814 15.788 1.00 47.38 78 GLU A C 1
ATOM 625 O O . GLU A 1 78 ? -13.932 2.285 16.485 1.00 47.38 78 GLU A O 1
#

Nearest PDB structures (foldseek):
  6i5z-assembly2_B  TM=5.199E-01  e=4.681E-01  Papaver somniferum
  1fp1-assembly1_D-2  TM=5.062E-01  e=6.515E-01  Medicago sativa
  4pgh-assembly2_C  TM=4.635E-01  e=4.381E-01  Sorghum bicolor
  1fpq-assembly1_A-2  TM=4.865E-01  e=9.069E-01  Medicago sativa
  3elk-assembly1_A  TM=4.456E-01  e=1.349E+00  Thermoplasma acidophilum

Mean predicted aligned error: 5.53 Å

Solvent-accessible surface area (backbone atoms only — not comparable to full-atom values): 4597 Å² total; per-residue (Å²): 130,88,90,66,54,74,58,56,48,52,48,46,61,69,28,65,80,54,48,73,41,45,56,65,63,58,42,71,64,34,57,80,95,52,56,46,71,68,50,49,54,53,48,50,54,55,48,34,69,65,29,46,86,73,15,26,39,67,48,77,44,79,53,96,94,36,61,23,37,27,45,44,73,48,90,84,52,126